Protein AF-A0A383EEL8-F1 (afdb_monomer)

InterPro domains:
  IPR004044 K Homology domain, type 2 [PF07650] (18-89)
  IPR004044 K Homology domain, type 2 [PS50823] (17-86)
  IPR009019 K homology domain superfamily, prokaryotic type [SSF54814] (10-92)
  IPR015946 K homology domain-like, alpha/beta [G3DSA:3.30.300.20] (1-86)
  IPR057258 Small ribosomal subunit protein uS3 [PTHR11760] (10-91)

Nearest PDB structures (foldseek):
  6tmf-assembly1_C  TM=8.949E-01  e=6.338E-09  Thermococcus celer Vu 13 = JCM 8558
  7zag-assembly1_Z  TM=9.336E-01  e=1.938E-08  Pyrococcus abyssi GE5
  6skg-assembly1_Ac  TM=9.085E-01  e=1.395E-08  Thermococcus kodakarensis
  5dgv-assembly2_S3  TM=8.668E-01  e=3.992E-07  Saccharomyces cerevisiae S288C
  8hl5-assembly1_AS3P  TM=8.490E-01  e=6.756E-07  Sulfolobus acidocaldarius DSM 639

Secondary structure (DSSP, 8-state):
--HHHHHHHHHHHHHHHHHHHHHHTGGG-EEEEEEEEETTEEEEEEEES-HHHHH-GGGHHHHHHHHHHHHHH--SSEEEEEEE---------

Sequence (93 aa):
MTQVKNVIKDNYNMMLLNDFLREEIKESGFHRVEVSKTPTGTKITLYVTRPGIVIGRKGAGIKKLTEQVESDFGFKNPQISVEEVGKAELSPS

Solvent-accessible surface area (backbone atoms only — not comparable to full-atom values): 5386 Å² total; per-residue (Å²): 133,62,70,67,60,55,53,53,52,51,52,52,51,52,52,52,50,50,56,51,48,50,63,77,36,45,89,24,43,63,74,51,74,47,79,47,82,48,101,87,24,34,40,36,38,39,31,18,64,34,50,67,65,50,31,33,76,95,45,50,35,45,52,51,52,40,52,50,46,32,70,78,68,65,47,59,64,57,44,79,44,78,42,69,54,70,78,86,83,76,81,80,134

Organism: NCBI:txid408172

Radius of gyration: 14.64 Å; Cα contacts (8 Å, |Δi|>4): 112; chains: 1; bounding box: 34×39×33 Å

pLDDT: mean 82.62, std 11.75, range [33.84, 92.0]

Structure (mmCIF, N/CA/C/O backbone):
data_AF-A0A383EEL8-F1
#
_entry.id   AF-A0A383EEL8-F1
#
loop_
_atom_site.group_PDB
_atom_site.id
_atom_site.type_symbol
_atom_site.label_atom_id
_atom_site.label_alt_id
_atom_site.label_comp_id
_atom_site.label_asym_id
_atom_site.label_entity_id
_atom_site.label_seq_id
_atom_site.pdbx_PDB_ins_code
_atom_site.Cartn_x
_atom_site.Cartn_y
_atom_site.Cartn_z
_atom_site.occupancy
_atom_site.B_iso_or_equiv
_atom_site.auth_seq_id
_atom_site.auth_comp_id
_atom_site.auth_asym_id
_atom_site.auth_atom_id
_atom_site.pdbx_PDB_model_num
ATOM 1 N N . MET A 1 1 ? -23.213 -3.828 20.042 1.00 53.22 1 MET A N 1
ATOM 2 C CA . MET A 1 1 ? -23.115 -4.048 18.580 1.00 53.22 1 MET A CA 1
ATOM 3 C C . MET A 1 1 ? -22.717 -5.497 18.339 1.00 53.22 1 MET A C 1
ATOM 5 O O . MET A 1 1 ? -21.760 -5.947 18.948 1.00 53.22 1 MET A O 1
ATOM 9 N N . THR A 1 2 ? -23.488 -6.244 17.549 1.00 67.56 2 THR A N 1
ATOM 10 C CA . THR A 1 2 ? -23.328 -7.696 17.345 1.00 67.56 2 THR A CA 1
ATOM 11 C C . THR A 1 2 ? -22.048 -8.000 16.562 1.00 67.56 2 THR A C 1
ATOM 13 O O . THR A 1 2 ? -21.862 -7.418 15.495 1.00 67.56 2 THR A O 1
ATOM 16 N N . GLN A 1 3 ? -21.197 -8.915 17.048 1.00 73.44 3 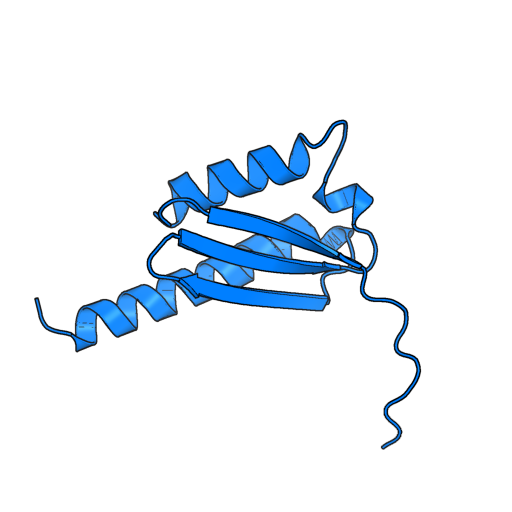GLN A N 1
ATOM 17 C CA . GLN A 1 3 ? -19.925 -9.316 16.409 1.00 73.44 3 GLN A CA 1
ATOM 18 C C . GLN A 1 3 ? -20.061 -9.576 14.899 1.00 73.44 3 GLN A C 1
ATOM 20 O O . GLN A 1 3 ? -19.213 -9.152 14.120 1.00 73.44 3 GLN A O 1
ATOM 25 N N . VAL A 1 4 ? -21.179 -10.172 14.478 1.00 78.25 4 VAL A N 1
ATOM 26 C CA . VAL A 1 4 ? -21.495 -10.459 13.070 1.00 78.25 4 VAL A CA 1
ATOM 27 C C . VAL A 1 4 ? -21.497 -9.200 12.193 1.00 78.25 4 VAL A C 1
ATOM 29 O O . VAL A 1 4 ? -20.961 -9.221 11.089 1.00 78.25 4 VAL A O 1
ATOM 32 N N . LYS A 1 5 ? -22.040 -8.074 12.679 1.00 77.19 5 LYS A N 1
ATOM 33 C CA . LYS A 1 5 ? -22.082 -6.819 11.905 1.00 77.19 5 LYS A CA 1
ATOM 34 C C . LYS A 1 5 ? -20.685 -6.252 11.658 1.00 77.19 5 LYS A C 1
ATOM 36 O O . LYS A 1 5 ? -20.436 -5.713 10.584 1.00 77.19 5 LYS A O 1
ATOM 41 N N . ASN A 1 6 ? -19.782 -6.399 12.626 1.00 79.19 6 ASN A N 1
ATOM 42 C CA . ASN A 1 6 ? -18.404 -5.935 12.486 1.00 79.19 6 ASN A CA 1
ATOM 43 C C . ASN A 1 6 ? -17.638 -6.796 11.478 1.00 79.19 6 ASN A C 1
ATOM 45 O O . ASN A 1 6 ? -16.969 -6.246 10.616 1.00 79.19 6 ASN A O 1
ATOM 49 N N . VAL A 1 7 ? -17.807 -8.122 11.515 1.00 81.81 7 VAL A N 1
ATOM 50 C CA . VAL A 1 7 ? -17.166 -9.035 10.551 1.00 81.81 7 VAL A CA 1
ATOM 51 C C . VAL A 1 7 ? -17.616 -8.745 9.117 1.00 81.81 7 VAL A C 1
ATOM 53 O O . VAL A 1 7 ? -16.789 -8.672 8.212 1.00 81.81 7 VAL A O 1
ATOM 56 N N . ILE A 1 8 ? -18.917 -8.526 8.900 1.00 84.31 8 ILE A N 1
ATOM 57 C CA . ILE A 1 8 ? -19.445 -8.205 7.565 1.00 84.31 8 ILE A CA 1
ATOM 58 C C . ILE A 1 8 ? -18.886 -6.868 7.066 1.00 84.31 8 ILE A C 1
ATOM 60 O O . ILE A 1 8 ? -18.440 -6.781 5.924 1.00 84.31 8 ILE A O 1
ATOM 64 N N . LYS A 1 9 ? -18.871 -5.837 7.921 1.00 83.12 9 LYS A N 1
ATOM 65 C CA . LYS A 1 9 ? -18.324 -4.518 7.574 1.00 83.12 9 LYS A CA 1
ATOM 66 C C . LYS A 1 9 ? -16.832 -4.594 7.241 1.00 83.12 9 LYS A C 1
ATOM 68 O O . LYS A 1 9 ? -16.387 -4.000 6.265 1.00 83.12 9 LYS A O 1
ATOM 73 N N . ASP A 1 10 ? -16.083 -5.363 8.017 1.00 81.06 10 ASP A N 1
ATOM 74 C CA . ASP A 1 10 ? -14.655 -5.570 7.812 1.00 81.06 10 ASP A CA 1
ATOM 75 C C . ASP A 1 10 ? -14.354 -6.272 6.486 1.00 81.06 10 ASP A C 1
ATOM 77 O O . ASP A 1 10 ? -13.453 -5.845 5.764 1.00 81.06 10 ASP A O 1
ATOM 81 N N . ASN A 1 11 ? -15.112 -7.320 6.155 1.00 83.69 11 ASN A N 1
ATOM 82 C CA . ASN A 1 11 ? -14.969 -8.035 4.888 1.00 83.69 11 ASN A CA 1
ATOM 83 C C . ASN A 1 11 ? -15.330 -7.142 3.699 1.00 83.69 11 ASN A C 1
ATOM 85 O O . ASN A 1 11 ? -14.623 -7.140 2.694 1.00 83.69 11 ASN A O 1
ATOM 89 N N . TYR A 1 12 ? -16.394 -6.348 3.831 1.00 86.00 12 TYR A N 1
ATOM 90 C CA . TYR A 1 12 ? -16.806 -5.394 2.808 1.00 86.00 12 TYR A CA 1
ATOM 91 C C . TYR A 1 12 ? -15.721 -4.341 2.544 1.00 86.00 12 TYR A C 1
ATOM 93 O O . TYR A 1 12 ? -15.322 -4.140 1.399 1.00 86.00 12 TYR A O 1
ATOM 101 N N . ASN A 1 13 ? -15.161 -3.743 3.598 1.00 84.25 13 ASN A N 1
ATOM 102 C CA . ASN A 1 13 ? -14.061 -2.785 3.468 1.00 84.25 13 ASN A CA 1
ATOM 103 C C . ASN A 1 13 ? -12.818 -3.417 2.827 1.00 84.25 13 ASN A C 1
ATOM 105 O O . ASN A 1 13 ? -12.138 -2.771 2.036 1.00 84.25 13 ASN A O 1
ATOM 109 N N . MET A 1 14 ? -12.525 -4.680 3.143 1.00 82.75 14 MET A N 1
ATOM 110 C CA . MET A 1 14 ? -11.386 -5.390 2.563 1.00 82.75 14 MET A CA 1
ATOM 111 C C . MET A 1 14 ? -11.584 -5.706 1.075 1.00 82.75 14 MET A C 1
ATOM 113 O O . MET A 1 14 ? -10.621 -5.648 0.312 1.00 82.75 14 MET A O 1
ATOM 117 N N . MET A 1 15 ? -12.821 -5.992 0.656 1.00 86.31 15 MET A N 1
ATOM 118 C CA . MET A 1 15 ? -13.179 -6.159 -0.754 1.00 86.31 15 MET A CA 1
ATOM 119 C C . MET A 1 15 ? -12.999 -4.847 -1.524 1.00 86.31 15 MET A C 1
ATOM 121 O O . MET A 1 15 ? -12.318 -4.827 -2.544 1.00 86.31 15 MET A O 1
ATOM 125 N N . LEU A 1 16 ? -13.529 -3.744 -0.989 1.00 87.25 16 LEU A N 1
ATOM 126 C CA . LEU A 1 16 ? -13.386 -2.423 -1.600 1.00 87.25 16 LEU A CA 1
ATOM 127 C C . LEU A 1 16 ? -11.918 -1.985 -1.697 1.00 87.25 16 LEU A C 1
ATOM 129 O O . LEU A 1 16 ? -11.511 -1.426 -2.711 1.00 87.25 16 LEU A O 1
ATOM 133 N N . LEU A 1 17 ? -11.114 -2.257 -0.662 1.00 86.75 17 LEU A N 1
ATOM 134 C CA . LEU A 1 17 ? -9.684 -1.948 -0.665 1.00 86.75 17 LEU A CA 1
ATOM 135 C C . LEU A 1 17 ? -8.962 -2.716 -1.778 1.00 86.75 17 LEU A C 1
ATOM 137 O O . LEU A 1 17 ? -8.106 -2.157 -2.457 1.00 86.75 17 LEU A O 1
ATOM 141 N N . ASN A 1 18 ? -9.312 -3.990 -1.971 1.00 86.69 18 ASN A N 1
ATOM 142 C CA . ASN A 1 18 ? -8.747 -4.812 -3.037 1.00 86.69 18 ASN A CA 1
ATOM 143 C C . ASN A 1 18 ? -9.039 -4.225 -4.420 1.00 86.69 18 ASN A C 1
ATOM 145 O O . ASN A 1 18 ? -8.118 -4.094 -5.224 1.00 86.69 18 ASN A O 1
ATOM 149 N N . ASP A 1 19 ? -10.292 -3.849 -4.676 1.00 87.81 19 ASP A N 1
ATOM 150 C CA . ASP A 1 19 ? -10.703 -3.270 -5.958 1.00 87.81 19 ASP A CA 1
ATOM 151 C C . ASP A 1 19 ? -10.046 -1.909 -6.204 1.00 87.81 19 ASP A C 1
ATOM 153 O O . ASP A 1 19 ? -9.518 -1.666 -7.290 1.00 87.81 19 ASP A O 1
ATOM 157 N N . PHE A 1 20 ? -10.001 -1.053 -5.181 1.00 89.25 20 PHE A N 1
ATOM 158 C CA . PHE A 1 20 ? -9.328 0.242 -5.252 1.00 89.25 20 PHE A CA 1
ATOM 159 C C . PHE A 1 20 ? -7.845 0.092 -5.597 1.00 89.25 20 PHE A C 1
ATOM 161 O O . PHE A 1 20 ? -7.361 0.697 -6.552 1.00 89.25 20 PHE A O 1
ATOM 168 N N . LEU A 1 21 ? -7.126 -0.756 -4.854 1.00 86.81 21 LEU A N 1
ATOM 169 C CA . LEU A 1 21 ? -5.706 -0.990 -5.096 1.00 86.81 21 LEU A CA 1
ATOM 170 C C . LEU A 1 21 ? -5.496 -1.597 -6.482 1.00 86.81 21 LEU A C 1
ATOM 172 O O . LEU A 1 21 ? -4.647 -1.123 -7.228 1.00 86.81 21 LEU A O 1
ATOM 176 N N . ARG A 1 22 ? -6.290 -2.597 -6.871 1.00 86.12 22 ARG A N 1
ATOM 177 C CA . ARG A 1 22 ? -6.189 -3.224 -8.193 1.00 86.12 22 ARG A CA 1
ATOM 178 C C . ARG A 1 22 ? -6.270 -2.201 -9.328 1.00 86.12 22 ARG A C 1
ATOM 180 O O . ARG A 1 22 ? -5.496 -2.325 -10.276 1.00 86.12 22 ARG A O 1
ATOM 187 N N . GLU A 1 23 ? -7.179 -1.231 -9.252 1.00 88.12 23 GLU A N 1
ATOM 188 C CA . GLU A 1 23 ? -7.310 -0.199 -10.285 1.00 88.12 23 GLU A CA 1
ATOM 189 C C . GLU A 1 23 ? -6.184 0.845 -10.216 1.00 88.12 23 GLU A C 1
ATOM 191 O O . GLU A 1 23 ? -5.575 1.127 -11.246 1.00 88.12 23 GLU A O 1
ATOM 196 N N . GLU A 1 24 ? -5.819 1.340 -9.027 1.00 85.44 24 GLU A N 1
ATOM 197 C CA . GLU A 1 24 ? -4.739 2.334 -8.869 1.00 85.44 24 GLU A CA 1
ATOM 198 C C . GLU A 1 24 ? -3.371 1.806 -9.329 1.00 85.44 24 GLU A C 1
ATOM 200 O 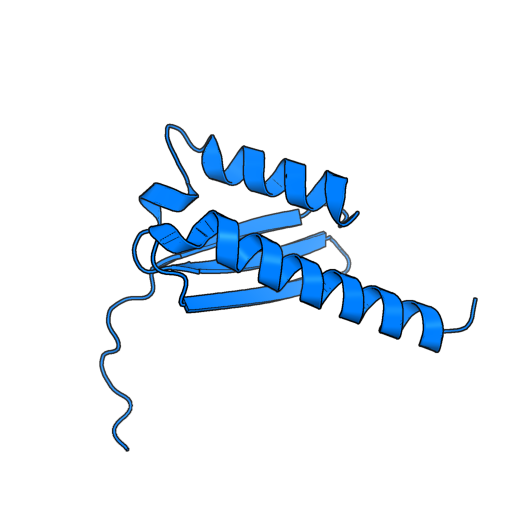O . GLU A 1 24 ? -2.578 2.536 -9.923 1.00 85.44 24 GLU A O 1
ATOM 205 N N . ILE A 1 25 ? -3.072 0.528 -9.071 1.00 84.19 25 ILE A N 1
ATOM 206 C CA . ILE A 1 25 ? -1.769 -0.073 -9.396 1.00 84.19 25 ILE A CA 1
ATOM 207 C C . ILE A 1 25 ? -1.808 -0.996 -10.619 1.00 84.19 25 ILE A C 1
ATOM 209 O O . ILE A 1 25 ? -0.849 -1.729 -10.881 1.00 84.19 25 ILE A O 1
ATOM 213 N N . LYS A 1 26 ? -2.866 -0.912 -11.430 1.00 83.69 26 LYS A N 1
ATOM 214 C CA . LYS A 1 26 ? -3.042 -1.675 -12.677 1.00 83.69 26 LYS A CA 1
ATOM 215 C C . LYS A 1 26 ? -1.853 -1.537 -13.626 1.00 83.69 26 LYS A C 1
ATOM 217 O O . LYS A 1 26 ? -1.339 -2.532 -14.137 1.00 83.69 26 LYS A O 1
ATOM 222 N N . GLU A 1 27 ? -1.345 -0.318 -13.792 1.00 84.19 27 GLU A N 1
ATOM 223 C CA . GLU A 1 27 ? -0.202 -0.032 -14.667 1.00 84.19 27 GLU A CA 1
ATOM 224 C C . GLU A 1 27 ? 1.120 -0.616 -14.145 1.00 84.19 27 GLU A C 1
ATOM 226 O O . GLU A 1 27 ? 2.027 -0.908 -14.923 1.00 84.19 27 GLU A O 1
ATOM 231 N N . SER A 1 28 ? 1.237 -0.866 -12.839 1.00 83.44 28 SER A N 1
ATOM 232 C CA . SER A 1 28 ? 2.442 -1.444 -12.225 1.00 83.44 28 SER A CA 1
ATOM 233 C C . SER A 1 28 ? 2.552 -2.971 -12.372 1.00 83.44 28 SER A C 1
ATOM 235 O O . SER A 1 28 ? 3.554 -3.570 -11.973 1.00 83.44 28 SER A O 1
ATOM 237 N N . GLY A 1 29 ? 1.544 -3.608 -12.976 1.00 85.06 29 GLY A N 1
ATOM 238 C CA . GLY A 1 29 ? 1.438 -5.062 -13.069 1.00 85.06 29 GLY A CA 1
ATOM 239 C C . GLY A 1 29 ? 1.120 -5.670 -11.709 1.00 85.06 29 GLY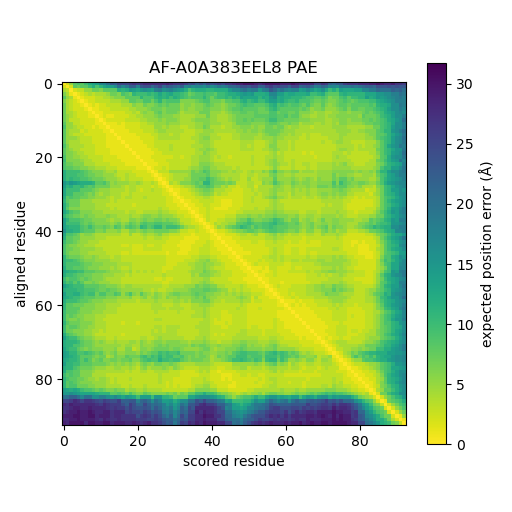 A C 1
ATOM 240 O O . GLY A 1 29 ? 1.947 -6.370 -11.125 1.00 85.06 29 GLY A O 1
ATOM 241 N N . PHE A 1 30 ? -0.073 -5.346 -11.205 1.00 86.44 30 PHE A N 1
ATOM 242 C CA . PHE A 1 30 ? -0.649 -5.926 -9.997 1.00 86.44 30 PHE A CA 1
ATOM 243 C C . PHE A 1 30 ? -0.672 -7.456 -10.072 1.00 86.44 30 PHE A C 1
ATOM 245 O O . PHE A 1 30 ? -1.190 -8.021 -11.035 1.00 86.44 30 PHE A O 1
ATOM 252 N N . HIS A 1 31 ? -0.156 -8.120 -9.036 1.00 87.44 31 HIS A N 1
ATOM 253 C CA . HIS A 1 31 ? -0.238 -9.572 -8.907 1.00 87.44 31 HIS A CA 1
ATOM 254 C C . HIS A 1 31 ? -1.173 -9.988 -7.774 1.00 87.44 31 HIS A C 1
ATOM 256 O O . HIS A 1 31 ? -2.143 -10.713 -7.996 1.00 87.44 31 HIS A O 1
ATOM 262 N N . ARG A 1 32 ? -0.882 -9.526 -6.555 1.00 86.62 32 ARG A N 1
ATOM 263 C CA . ARG A 1 32 ? -1.667 -9.830 -5.357 1.00 86.62 32 ARG A CA 1
ATOM 264 C C . ARG A 1 32 ? -1.496 -8.731 -4.311 1.00 86.62 32 ARG A C 1
ATOM 266 O O . ARG A 1 32 ? -0.495 -8.015 -4.302 1.00 86.62 32 ARG A O 1
ATOM 273 N N . VAL A 1 33 ? -2.456 -8.639 -3.400 1.00 88.62 33 VAL A N 1
ATOM 274 C CA . VAL A 1 33 ? -2.346 -7.837 -2.180 1.00 88.62 33 VAL A CA 1
ATOM 275 C C . VAL A 1 33 ? -2.546 -8.741 -0.977 1.00 88.62 33 VAL A C 1
ATOM 277 O O . VAL A 1 33 ? -3.464 -9.559 -0.948 1.00 88.62 33 VAL A O 1
ATOM 280 N N . GLU A 1 34 ? -1.681 -8.588 0.014 1.00 89.12 34 GLU A N 1
ATOM 281 C CA . GLU A 1 34 ? -1.815 -9.250 1.302 1.00 89.12 34 GLU A CA 1
ATOM 282 C C . GLU A 1 34 ? -2.109 -8.200 2.370 1.00 89.12 34 GLU A C 1
ATOM 284 O O . GLU A 1 34 ? -1.362 -7.234 2.527 1.00 89.12 34 GLU A O 1
ATOM 289 N N . VAL A 1 35 ? -3.211 -8.379 3.095 1.00 87.94 35 VAL A N 1
ATOM 290 C CA . VAL A 1 35 ? -3.629 -7.472 4.167 1.00 87.94 35 VAL A CA 1
ATOM 291 C C . VAL A 1 35 ? -3.549 -8.225 5.485 1.00 87.94 35 VAL A C 1
ATOM 293 O O . VAL A 1 35 ? -4.306 -9.163 5.723 1.00 87.94 35 VAL A O 1
ATOM 296 N N . SER A 1 36 ? -2.640 -7.797 6.355 1.00 86.94 36 SER A N 1
ATOM 297 C CA . SER A 1 36 ? -2.472 -8.337 7.699 1.00 86.94 36 SER A CA 1
ATOM 298 C C . SER A 1 36 ? -2.921 -7.306 8.727 1.00 86.94 36 SER A C 1
ATOM 300 O O . SER A 1 36 ? -2.315 -6.244 8.896 1.00 86.94 36 SER A O 1
ATOM 302 N N . LYS A 1 37 ? -4.026 -7.607 9.412 1.00 83.00 37 LYS A N 1
ATOM 303 C CA . LYS A 1 37 ? -4.529 -6.791 10.519 1.00 83.00 37 LYS A CA 1
ATOM 304 C C . LYS A 1 37 ? -3.785 -7.183 11.789 1.00 83.00 37 LYS A C 1
ATOM 306 O O . LYS A 1 37 ? -3.941 -8.297 12.283 1.00 83.00 37 LYS A O 1
ATOM 311 N N . THR A 1 38 ? -3.010 -6.256 12.335 1.00 82.31 38 THR A N 1
ATOM 312 C CA . THR A 1 38 ? -2.354 -6.414 13.637 1.00 82.31 38 THR A CA 1
ATOM 313 C C . THR A 1 38 ? -3.007 -5.483 14.662 1.00 82.31 38 THR A C 1
ATOM 315 O O . THR A 1 38 ? -3.601 -4.473 14.276 1.00 82.31 38 THR A O 1
ATOM 318 N N . PRO A 1 39 ? -2.891 -5.756 15.973 1.00 80.50 39 PRO A N 1
ATOM 319 C CA . PRO A 1 39 ? -3.383 -4.837 17.003 1.00 80.50 39 PRO A CA 1
ATOM 320 C C . PRO A 1 39 ? -2.777 -3.425 16.911 1.00 80.50 39 PRO A C 1
ATOM 322 O O . PRO A 1 39 ? -3.411 -2.456 17.319 1.00 80.50 39 PRO A O 1
ATOM 325 N N . THR A 1 40 ? -1.563 -3.307 16.365 1.00 81.50 40 THR A N 1
ATOM 326 C CA . THR A 1 40 ? -0.821 -2.045 16.221 1.00 81.50 40 THR A CA 1
ATOM 327 C C . THR A 1 40 ? -1.225 -1.249 14.972 1.00 81.50 40 THR A C 1
ATOM 329 O O . THR A 1 40 ? -1.069 -0.028 14.944 1.00 81.50 40 THR A O 1
ATOM 332 N N . GLY A 1 41 ? -1.759 -1.915 13.946 1.00 84.69 41 GLY A N 1
ATOM 333 C CA . GLY A 1 41 ? -2.136 -1.295 12.677 1.00 84.69 41 GLY A CA 1
ATOM 334 C C . GLY A 1 41 ? -2.392 -2.312 11.568 1.00 84.69 41 GLY A C 1
ATOM 335 O O . GLY A 1 41 ? -2.304 -3.527 11.767 1.00 84.69 41 GLY A O 1
ATOM 336 N N . THR A 1 42 ? -2.707 -1.820 10.374 1.00 86.44 42 THR A N 1
ATOM 337 C CA . THR A 1 42 ? -2.952 -2.680 9.204 1.00 86.44 42 THR A CA 1
ATOM 338 C C . THR A 1 42 ? -1.738 -2.658 8.290 1.00 86.44 42 THR A C 1
ATOM 340 O O . THR A 1 42 ? -1.393 -1.611 7.752 1.00 86.44 42 THR A O 1
ATOM 343 N N . LYS A 1 43 ? -1.093 -3.808 8.096 1.00 89.56 43 LYS A N 1
ATOM 344 C CA . LYS A 1 43 ? 0.004 -3.954 7.139 1.00 89.56 43 LYS A CA 1
ATOM 345 C C . LYS A 1 43 ? -0.556 -4.424 5.801 1.00 89.56 43 LYS A C 1
ATOM 347 O O . LYS A 1 43 ? -1.222 -5.453 5.742 1.00 89.56 43 LYS A O 1
ATOM 352 N N . ILE A 1 44 ? -0.283 -3.676 4.741 1.00 90.19 44 ILE A N 1
ATOM 353 C CA . ILE A 1 44 ? -0.714 -3.963 3.373 1.00 90.19 44 ILE A CA 1
ATOM 354 C C . ILE A 1 44 ? 0.543 -4.197 2.542 1.00 90.19 44 ILE A C 1
ATOM 356 O O . ILE A 1 44 ? 1.366 -3.298 2.395 1.00 90.19 44 ILE A O 1
ATOM 360 N N . THR A 1 45 ? 0.694 -5.398 2.000 1.00 91.25 45 THR A N 1
ATOM 361 C CA . THR A 1 45 ? 1.827 -5.763 1.146 1.00 91.25 45 THR A CA 1
ATOM 362 C C . THR A 1 45 ? 1.337 -5.901 -0.288 1.00 91.25 45 THR A C 1
ATOM 364 O O . THR A 1 45 ? 0.512 -6.764 -0.595 1.00 91.25 45 THR A O 1
ATOM 367 N N . LEU A 1 46 ? 1.815 -5.015 -1.158 1.00 90.62 46 LEU A N 1
ATOM 368 C CA . LEU A 1 46 ? 1.494 -4.975 -2.578 1.00 90.62 46 LEU A CA 1
ATOM 369 C C . LEU A 1 46 ? 2.560 -5.738 -3.348 1.00 90.62 46 LEU A C 1
ATOM 371 O O . LEU A 1 46 ? 3.727 -5.366 -3.318 1.00 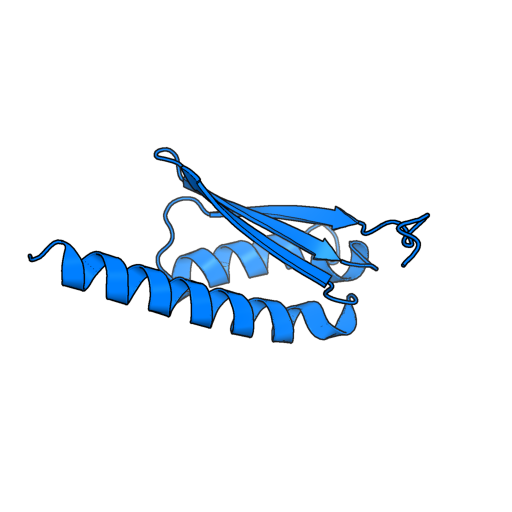90.62 46 LEU A O 1
ATOM 375 N N . TYR A 1 47 ? 2.144 -6.769 -4.067 1.00 90.69 47 TYR A N 1
ATOM 376 C CA . TYR A 1 47 ? 3.023 -7.548 -4.922 1.00 90.69 47 TYR A CA 1
ATOM 377 C C . TYR A 1 47 ? 2.819 -7.109 -6.367 1.00 90.69 47 TYR A C 1
ATOM 379 O O . TYR A 1 47 ? 1.736 -7.294 -6.935 1.00 90.69 47 TYR A O 1
ATOM 387 N N . VAL A 1 48 ? 3.854 -6.509 -6.949 1.00 90.25 48 VAL A N 1
ATOM 388 C CA . VAL A 1 48 ? 3.792 -5.888 -8.277 1.00 90.25 48 VAL A CA 1
ATOM 389 C C . VAL A 1 48 ? 5.020 -6.217 -9.110 1.00 90.25 48 VAL A C 1
ATOM 391 O O . VAL A 1 48 ? 6.094 -6.467 -8.579 1.00 90.25 48 VAL A O 1
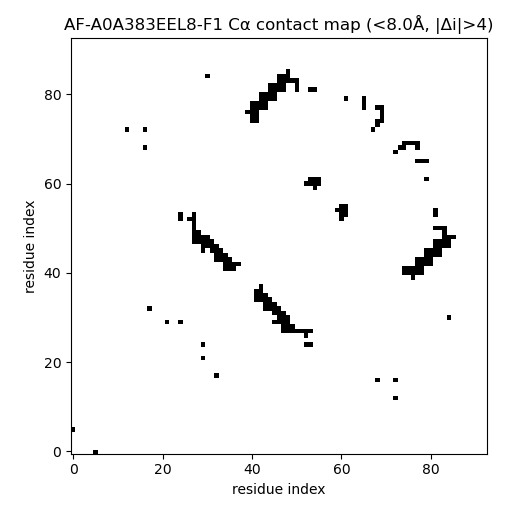ATOM 394 N N . THR A 1 49 ? 4.884 -6.183 -10.433 1.00 89.00 49 THR A N 1
ATOM 395 C CA . THR A 1 49 ? 6.035 -6.373 -11.339 1.00 89.00 49 THR A CA 1
ATOM 396 C C . THR A 1 49 ? 6.927 -5.136 -11.449 1.00 89.00 49 THR A C 1
ATOM 398 O O . THR A 1 49 ? 8.103 -5.246 -11.772 1.00 89.00 49 THR A O 1
ATOM 401 N N . ARG A 1 50 ? 6.371 -3.937 -11.227 1.00 89.75 50 ARG A N 1
ATOM 402 C CA . ARG A 1 50 ? 7.068 -2.655 -11.400 1.00 89.75 50 ARG A CA 1
ATOM 403 C C . ARG A 1 50 ? 6.877 -1.767 -10.164 1.00 89.75 50 ARG A C 1
ATOM 405 O O . ARG A 1 50 ? 6.051 -0.850 -10.199 1.00 89.75 50 ARG A O 1
ATOM 412 N N . PRO A 1 51 ? 7.646 -1.981 -9.079 1.00 90.31 51 PRO A N 1
ATOM 413 C CA . PRO A 1 51 ? 7.476 -1.248 -7.820 1.00 90.31 51 PRO A CA 1
ATOM 414 C C . PRO A 1 51 ? 7.696 0.263 -7.963 1.00 90.31 51 PRO A C 1
ATOM 416 O O . PRO A 1 51 ? 7.028 1.054 -7.299 1.00 90.31 51 PRO A O 1
ATOM 419 N N . GLY A 1 52 ? 8.571 0.689 -8.882 1.00 89.50 52 GLY A N 1
ATOM 420 C CA . GLY A 1 52 ? 8.858 2.108 -9.115 1.00 89.50 52 GLY A CA 1
ATOM 421 C C . GLY A 1 52 ? 7.632 2.944 -9.508 1.00 89.50 52 GLY A C 1
ATOM 422 O O . GLY A 1 52 ? 7.559 4.117 -9.142 1.00 89.50 52 GLY A O 1
ATOM 423 N N . ILE A 1 53 ? 6.649 2.346 -10.194 1.00 88.94 53 ILE A N 1
ATOM 424 C CA . ILE A 1 53 ? 5.399 3.030 -10.570 1.00 88.94 53 ILE A CA 1
ATOM 425 C C . ILE A 1 53 ? 4.538 3.284 -9.325 1.00 88.94 53 ILE A C 1
ATOM 427 O O . ILE A 1 53 ? 4.026 4.386 -9.154 1.00 88.94 53 ILE A O 1
ATOM 431 N N . VAL A 1 54 ? 4.446 2.302 -8.422 1.00 89.62 54 VAL A N 1
ATOM 432 C CA . VAL A 1 54 ? 3.653 2.394 -7.182 1.00 89.62 54 VAL A CA 1
ATOM 433 C C . VAL A 1 54 ? 4.272 3.376 -6.188 1.00 89.62 54 VAL A C 1
ATOM 435 O O . VAL A 1 54 ? 3.579 4.190 -5.582 1.00 89.62 54 VAL A O 1
ATOM 438 N N . ILE A 1 55 ? 5.596 3.328 -6.022 1.00 90.44 55 ILE A N 1
ATOM 439 C CA . ILE A 1 55 ? 6.317 4.221 -5.105 1.00 90.44 55 ILE A CA 1
ATOM 440 C C . ILE A 1 55 ? 6.234 5.673 -5.602 1.00 90.44 55 ILE A C 1
ATOM 442 O O . ILE A 1 55 ? 6.077 6.606 -4.807 1.00 90.44 55 ILE A O 1
ATOM 446 N N . GLY A 1 56 ? 6.304 5.868 -6.921 1.00 89.00 56 GLY A N 1
ATOM 447 C CA . GLY A 1 56 ? 6.294 7.179 -7.555 1.00 89.00 56 GLY A CA 1
ATOM 448 C C . GLY A 1 56 ? 7.566 7.990 -7.279 1.00 89.00 56 GLY A C 1
ATOM 449 O O . GLY A 1 56 ? 8.536 7.536 -6.667 1.00 89.00 56 GLY A O 1
ATOM 450 N N . ARG A 1 57 ? 7.587 9.246 -7.738 1.00 91.50 57 ARG A N 1
ATOM 451 C CA . ARG A 1 57 ? 8.756 10.126 -7.572 1.00 91.50 57 ARG A CA 1
ATOM 452 C C . ARG A 1 57 ? 8.953 10.475 -6.096 1.00 91.50 57 ARG A C 1
ATOM 454 O O . ARG A 1 57 ? 8.048 11.021 -5.473 1.00 91.50 57 ARG A O 1
ATOM 461 N N . LYS A 1 58 ? 10.144 10.198 -5.551 1.00 90.38 58 LYS A N 1
ATOM 462 C CA . LYS A 1 58 ? 10.510 10.476 -4.144 1.00 90.38 58 LYS A CA 1
ATOM 463 C C . LYS A 1 58 ? 9.535 9.874 -3.109 1.00 90.38 58 LYS A C 1
ATOM 465 O O . LYS A 1 58 ? 9.384 10.433 -2.029 1.00 90.38 58 LYS A O 1
ATOM 470 N N . GLY A 1 59 ? 8.847 8.775 -3.435 1.00 89.38 59 GLY A N 1
ATOM 471 C CA . GLY A 1 59 ? 7.864 8.161 -2.533 1.00 89.38 59 GLY A CA 1
ATOM 472 C C . GLY A 1 59 ? 6.514 8.887 -2.459 1.00 89.38 59 GLY A C 1
ATOM 473 O O . GLY A 1 59 ? 5.716 8.606 -1.570 1.00 89.38 59 GLY A O 1
ATOM 474 N N . ALA A 1 60 ? 6.231 9.825 -3.370 1.00 92.00 60 ALA A N 1
ATOM 475 C CA . ALA A 1 60 ? 4.954 10.539 -3.378 1.00 92.00 60 ALA A CA 1
ATOM 476 C C . ALA A 1 60 ? 3.753 9.618 -3.659 1.00 92.00 60 ALA A C 1
ATOM 478 O O . ALA A 1 60 ? 2.679 9.845 -3.109 1.00 92.00 60 ALA A O 1
ATOM 479 N N . GLY A 1 61 ? 3.936 8.578 -4.481 1.00 90.38 61 GLY A N 1
ATOM 480 C CA . GLY A 1 61 ? 2.877 7.627 -4.827 1.00 90.38 61 GLY A CA 1
ATOM 481 C C . GLY A 1 61 ? 2.437 6.816 -3.614 1.00 90.38 61 GLY A C 1
ATOM 482 O O . GLY A 1 61 ? 1.267 6.846 -3.247 1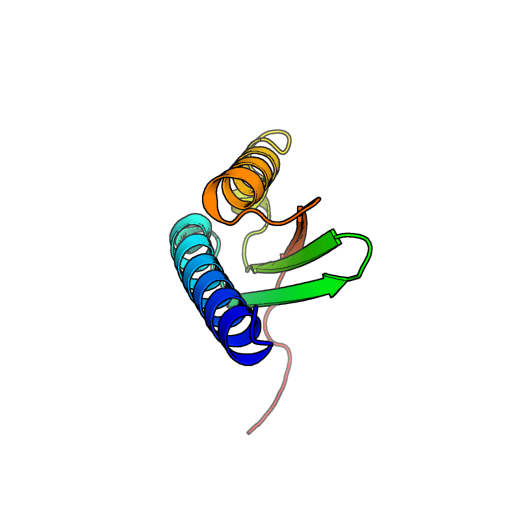.00 90.38 61 GLY A O 1
ATOM 483 N N . ILE A 1 62 ? 3.392 6.189 -2.918 1.00 90.31 62 ILE A N 1
ATOM 484 C CA . ILE A 1 62 ? 3.085 5.366 -1.739 1.00 90.31 62 ILE A CA 1
ATOM 485 C C . ILE A 1 62 ? 2.511 6.190 -0.582 1.00 90.31 62 ILE A C 1
ATOM 487 O O . ILE A 1 62 ? 1.616 5.723 0.122 1.00 90.31 62 ILE A O 1
ATOM 491 N N . LYS A 1 63 ? 2.973 7.437 -0.411 1.00 91.25 63 LYS A N 1
ATOM 492 C CA . LYS A 1 63 ? 2.435 8.346 0.606 1.00 91.25 63 LYS A CA 1
ATOM 493 C C . LYS A 1 63 ? 0.974 8.695 0.318 1.00 91.25 63 LYS A C 1
ATOM 495 O O . LYS A 1 63 ? 0.141 8.554 1.205 1.00 91.25 63 LYS A O 1
ATOM 500 N N . LYS A 1 64 ? 0.662 9.062 -0.929 1.00 90.94 64 LYS A N 1
ATOM 501 C CA . LYS A 1 64 ? -0.710 9.347 -1.364 1.00 90.94 64 LYS A CA 1
ATOM 502 C C . LYS A 1 64 ? -1.615 8.123 -1.191 1.00 90.94 64 LYS A C 1
ATOM 504 O O . LYS A 1 64 ? -2.703 8.250 -0.643 1.00 90.94 64 LYS A O 1
ATOM 509 N N . LEU A 1 65 ? -1.138 6.939 -1.585 1.00 89.00 65 LEU A N 1
ATOM 510 C CA . LEU A 1 65 ? -1.874 5.685 -1.411 1.00 89.00 65 LEU A CA 1
ATOM 511 C C . LEU A 1 65 ? -2.187 5.426 0.071 1.00 89.00 65 LEU A C 1
ATOM 513 O O . LEU A 1 65 ? -3.296 5.039 0.414 1.00 89.00 65 LEU A O 1
ATOM 517 N N . THR A 1 66 ? -1.217 5.675 0.954 1.00 89.56 66 THR A N 1
ATOM 518 C CA . THR A 1 66 ? -1.377 5.500 2.406 1.00 89.56 66 THR A CA 1
ATOM 519 C C . THR A 1 66 ? -2.426 6.461 2.972 1.00 89.56 66 THR A C 1
ATOM 521 O O . THR A 1 66 ? -3.311 6.022 3.701 1.00 89.56 66 THR A O 1
ATOM 524 N N . GLU A 1 67 ? -2.381 7.740 2.583 1.00 89.69 67 GLU A N 1
ATOM 525 C CA . GLU A 1 67 ? -3.360 8.761 2.991 1.00 89.69 67 GLU A CA 1
ATOM 526 C C . GLU A 1 67 ? -4.780 8.434 2.493 1.00 89.69 67 GLU A C 1
ATOM 528 O O . GLU A 1 67 ? -5.741 8.546 3.252 1.00 89.69 67 GLU A O 1
ATOM 533 N N . GLN A 1 68 ? -4.923 7.972 1.246 1.00 89.00 68 GLN A N 1
ATOM 534 C CA . GLN A 1 68 ? -6.216 7.547 0.694 1.00 89.00 68 GLN A CA 1
ATOM 535 C C . GLN A 1 68 ? -6.767 6.321 1.425 1.00 89.00 68 GLN A C 1
ATOM 537 O O . GLN A 1 68 ? -7.944 6.282 1.772 1.00 89.00 68 GLN A O 1
ATOM 542 N N . VAL A 1 69 ? -5.917 5.333 1.719 1.00 87.69 69 VAL A N 1
ATOM 543 C CA . VAL A 1 69 ? -6.333 4.133 2.454 1.00 87.69 69 VAL A CA 1
ATOM 544 C C . VAL A 1 69 ? -6.777 4.470 3.882 1.00 87.69 69 VAL A C 1
ATOM 546 O O . VAL A 1 69 ? -7.748 3.898 4.382 1.00 87.69 69 VAL A O 1
ATOM 549 N N . GLU A 1 70 ? -6.094 5.403 4.543 1.00 86.81 70 GLU A N 1
ATOM 550 C CA . GLU A 1 70 ? -6.475 5.883 5.872 1.00 86.81 70 GLU A CA 1
ATOM 551 C C . GLU A 1 70 ? -7.814 6.637 5.844 1.00 86.81 70 GLU A C 1
ATOM 553 O O . GLU A 1 70 ? -8.712 6.317 6.626 1.00 86.81 70 GLU A O 1
ATOM 558 N N . SER A 1 71 ? -7.967 7.586 4.913 1.00 85.38 71 SER A N 1
ATOM 559 C CA . SER A 1 71 ? -9.162 8.427 4.763 1.00 85.38 71 SER A CA 1
ATOM 560 C C . SER A 1 71 ? -10.404 7.626 4.364 1.00 85.38 71 SER A C 1
ATOM 562 O O . SER A 1 71 ? -11.442 7.715 5.021 1.00 85.38 71 SER A O 1
ATOM 564 N N . ASP A 1 72 ? -10.303 6.821 3.306 1.00 83.31 72 ASP A N 1
ATOM 565 C CA . ASP A 1 72 ? -11.480 6.261 2.633 1.00 83.31 72 ASP A CA 1
ATOM 566 C C . ASP A 1 72 ? -11.962 4.963 3.293 1.00 83.31 72 ASP A C 1
ATOM 568 O O . ASP A 1 72 ? -13.151 4.640 3.263 1.00 83.31 72 ASP A O 1
ATOM 572 N N . PHE A 1 73 ? -11.053 4.226 3.939 1.00 80.12 73 PHE A N 1
ATOM 573 C CA . PHE A 1 73 ? -11.354 2.923 4.537 1.00 80.12 73 PHE A CA 1
ATOM 574 C C . PHE A 1 73 ? -11.281 2.923 6.069 1.00 80.12 73 PHE A C 1
ATOM 576 O O . PHE A 1 73 ? -11.726 1.960 6.704 1.00 80.12 73 PHE A O 1
ATOM 583 N N . GLY A 1 74 ? -10.759 3.992 6.680 1.00 74.25 74 GLY A N 1
ATOM 584 C CA . GLY A 1 74 ? -10.706 4.160 8.133 1.00 74.25 74 GLY A CA 1
ATOM 585 C C . GLY A 1 74 ? -9.767 3.181 8.839 1.00 74.25 74 GLY A C 1
ATOM 586 O O . GLY A 1 74 ? -9.978 2.860 10.014 1.00 74.25 74 GLY A O 1
ATOM 587 N N . PHE A 1 75 ? -8.754 2.660 8.139 1.00 78.44 75 PHE A N 1
ATOM 588 C CA . PHE A 1 75 ? -7.738 1.818 8.765 1.00 78.44 75 PHE A CA 1
ATOM 589 C C . PHE A 1 75 ? -6.857 2.664 9.683 1.00 78.44 75 PHE A C 1
ATOM 591 O O . PHE A 1 75 ? -6.333 3.694 9.280 1.00 78.44 75 PHE A O 1
ATOM 598 N N . LYS A 1 76 ? -6.658 2.210 10.924 1.00 73.00 76 LYS A N 1
ATOM 599 C CA . LYS A 1 76 ? -5.723 2.859 11.850 1.00 73.00 76 LYS A CA 1
A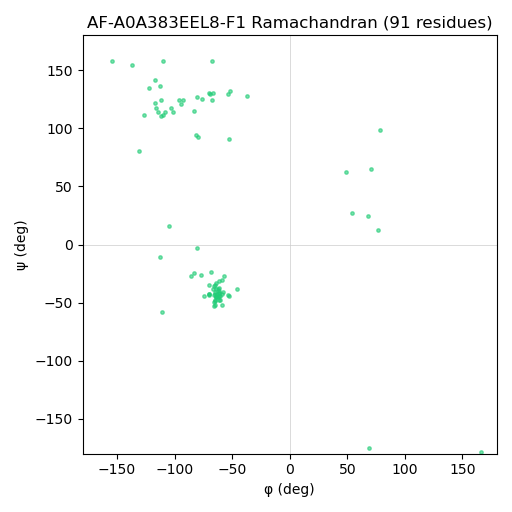TOM 600 C C . LYS A 1 76 ? -4.290 2.495 11.472 1.00 73.00 76 LYS A C 1
ATOM 602 O O . LYS A 1 76 ? -3.965 1.306 11.430 1.00 73.00 76 LYS A O 1
ATOM 607 N N . ASN A 1 77 ? -3.454 3.510 11.252 1.00 81.88 77 ASN A N 1
ATOM 608 C CA . ASN A 1 77 ? -2.028 3.382 10.936 1.00 81.88 77 ASN A CA 1
ATOM 609 C C . ASN A 1 77 ? -1.748 2.364 9.809 1.00 81.88 77 ASN A C 1
ATOM 611 O O . ASN A 1 77 ? -1.107 1.336 10.066 1.00 81.88 77 ASN A O 1
ATOM 615 N N . PRO A 1 78 ? -2.254 2.583 8.580 1.00 87.38 78 PRO A N 1
ATOM 616 C CA . PRO A 1 78 ? -1.954 1.689 7.474 1.00 87.38 78 PRO A CA 1
ATOM 617 C C . PRO A 1 78 ? -0.465 1.778 7.118 1.00 87.38 78 PRO A C 1
ATOM 619 O O . PRO A 1 78 ? 0.089 2.858 6.935 1.00 87.38 78 PRO A O 1
ATOM 622 N N . GLN A 1 79 ? 0.191 0.627 7.016 1.00 89.75 79 GLN A N 1
ATOM 623 C CA . GLN A 1 79 ? 1.570 0.515 6.552 1.00 89.75 79 GLN A CA 1
ATOM 624 C C . GLN A 1 79 ? 1.576 -0.196 5.210 1.00 89.75 79 GLN A C 1
ATOM 626 O O . GLN A 1 79 ? 1.298 -1.393 5.144 1.00 89.75 79 GLN A O 1
ATOM 631 N N . ILE A 1 80 ? 1.899 0.538 4.148 1.00 90.44 80 ILE A N 1
ATOM 632 C CA . ILE A 1 80 ? 1.966 -0.010 2.796 1.00 90.44 80 ILE A CA 1
ATOM 633 C C . ILE A 1 80 ? 3.415 -0.373 2.478 1.00 90.44 80 ILE A C 1
ATOM 635 O O . ILE A 1 80 ? 4.318 0.454 2.584 1.00 90.44 80 ILE A O 1
ATOM 639 N N . SER A 1 81 ? 3.639 -1.628 2.110 1.00 90.38 81 SER A N 1
ATOM 640 C CA . SER A 1 81 ? 4.916 -2.156 1.628 1.00 90.38 81 SER A CA 1
ATOM 641 C C . SER A 1 81 ? 4.737 -2.641 0.195 1.00 90.38 81 SER 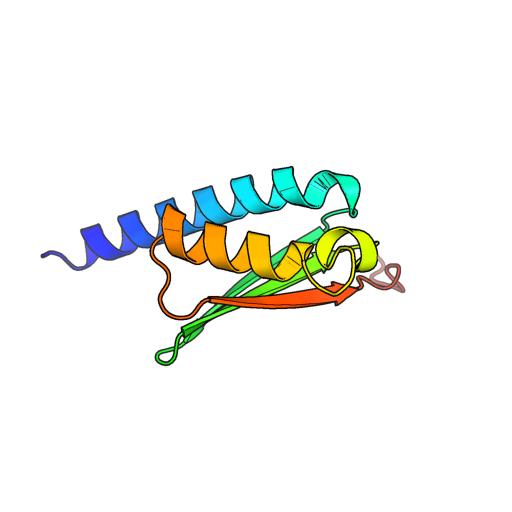A C 1
ATOM 643 O O . SER A 1 81 ? 3.693 -3.196 -0.140 1.00 90.38 81 SER A O 1
ATOM 645 N N . VAL A 1 82 ? 5.736 -2.419 -0.655 1.00 90.69 82 VAL A N 1
ATOM 646 C CA . VAL A 1 82 ? 5.708 -2.844 -2.058 1.00 90.69 82 VAL A CA 1
ATOM 647 C C . VAL A 1 82 ? 6.822 -3.854 -2.262 1.00 90.69 82 VAL A C 1
ATOM 649 O O . VAL A 1 82 ? 7.984 -3.541 -2.025 1.00 90.69 82 VAL A O 1
ATOM 652 N N . GLU A 1 83 ? 6.447 -5.046 -2.700 1.00 90.50 83 GLU A N 1
ATOM 653 C CA . GLU A 1 83 ? 7.337 -6.160 -2.997 1.00 90.50 83 GLU A CA 1
ATOM 654 C C . GLU A 1 83 ? 7.311 -6.431 -4.499 1.00 90.50 83 GLU A C 1
ATOM 656 O O . GLU A 1 83 ? 6.252 -6.434 -5.141 1.00 90.50 83 GLU A O 1
ATOM 661 N N . GLU A 1 84 ? 8.489 -6.658 -5.070 1.00 88.50 84 GLU A N 1
ATOM 662 C CA . GLU A 1 84 ? 8.602 -7.024 -6.473 1.00 88.50 84 GLU A CA 1
ATOM 663 C C . GLU A 1 84 ? 8.307 -8.512 -6.645 1.00 88.50 84 GLU A C 1
ATOM 665 O O . GLU A 1 84 ? 8.920 -9.372 -6.010 1.00 88.50 84 GLU A O 1
ATOM 670 N N . VAL A 1 85 ? 7.373 -8.831 -7.536 1.00 83.44 85 VAL A N 1
ATOM 671 C CA . VAL A 1 85 ? 7.171 -10.212 -7.966 1.00 83.44 85 VAL A CA 1
ATOM 672 C C . VAL A 1 85 ? 8.245 -10.520 -8.991 1.00 83.44 85 VAL A C 1
ATOM 674 O O . VAL A 1 85 ? 8.080 -10.262 -10.184 1.00 83.44 85 VAL A O 1
ATOM 677 N N . GLY A 1 86 ? 9.357 -11.073 -8.506 1.00 65.62 86 GLY A N 1
ATOM 678 C CA . GLY A 1 86 ? 10.326 -11.739 -9.361 1.00 65.62 86 GLY A CA 1
ATOM 679 C C . GLY A 1 86 ? 9.595 -12.769 -10.218 1.00 65.62 86 GLY A C 1
ATOM 680 O O . GLY A 1 86 ? 8.746 -13.511 -9.719 1.00 65.62 86 GLY A O 1
ATOM 681 N N . LYS A 1 87 ? 9.878 -12.750 -11.523 1.00 54.31 87 LYS A N 1
ATOM 682 C CA . LYS A 1 87 ? 9.368 -13.696 -12.520 1.00 54.31 87 LYS A CA 1
ATOM 683 C C . LYS A 1 87 ? 9.283 -15.092 -11.897 1.00 54.31 87 LYS A C 1
ATOM 685 O O . LYS A 1 87 ? 10.256 -15.539 -11.301 1.00 54.31 87 LYS A O 1
ATOM 690 N N . ALA A 1 88 ? 8.115 -15.721 -12.011 1.00 52.50 88 ALA A N 1
ATOM 691 C CA . ALA A 1 88 ? 7.840 -17.059 -11.511 1.00 52.50 88 ALA A CA 1
ATOM 692 C C . ALA A 1 88 ? 8.890 -18.061 -12.015 1.00 52.50 88 ALA A C 1
ATOM 694 O O . ALA A 1 88 ? 8.732 -18.669 -13.070 1.00 52.50 88 ALA A O 1
ATOM 695 N N . GLU A 1 89 ? 9.959 -18.244 -11.255 1.00 46.91 89 GLU A N 1
ATOM 696 C CA . GLU A 1 89 ? 10.792 -19.427 -11.344 1.00 46.91 89 GLU A CA 1
ATOM 697 C C . GLU A 1 89 ? 10.064 -20.502 -10.521 1.00 46.91 89 GLU A C 1
ATOM 699 O O . GLU A 1 89 ? 10.199 -20.587 -9.305 1.00 46.91 89 GLU A O 1
ATOM 704 N N . LEU A 1 90 ? 9.257 -21.294 -11.238 1.00 50.06 90 LEU A N 1
ATOM 705 C CA . LEU A 1 90 ? 8.878 -22.679 -10.928 1.00 50.06 90 LEU A CA 1
ATOM 706 C C . LEU A 1 90 ? 7.797 -22.919 -9.851 1.00 50.06 90 LEU A C 1
ATOM 708 O O . LEU A 1 90 ? 8.056 -23.125 -8.669 1.00 50.06 90 LEU A O 1
ATOM 712 N N . SER A 1 91 ? 6.569 -23.140 -10.316 1.00 33.84 91 SER A N 1
ATOM 713 C CA . SER A 1 91 ? 5.839 -24.347 -9.908 1.00 33.84 91 SER A CA 1
ATOM 714 C C . SER A 1 91 ? 5.380 -25.059 -11.181 1.00 33.84 91 SER A C 1
ATOM 716 O O . SER A 1 91 ? 4.582 -24.483 -11.925 1.00 33.84 91 SER A O 1
ATOM 718 N N . PRO A 1 92 ? 5.941 -26.241 -11.507 1.00 54.84 92 PRO A N 1
ATOM 719 C CA . PRO A 1 92 ? 5.379 -27.081 -12.547 1.00 54.84 92 PRO A CA 1
ATOM 720 C C . PRO A 1 92 ? 4.016 -27.606 -12.080 1.00 54.84 92 PRO A C 1
ATOM 722 O O . PRO A 1 92 ? 3.711 -27.598 -10.888 1.00 54.84 92 PRO A O 1
ATOM 725 N N . SER A 1 93 ? 3.220 -27.982 -13.074 1.00 42.44 93 SER A N 1
ATOM 726 C CA . SER A 1 93 ? 1.858 -28.518 -13.015 1.00 42.44 93 SER A CA 1
ATOM 727 C C . SER A 1 93 ? 1.561 -29.475 -11.864 1.00 42.44 93 SER A C 1
ATOM 729 O O . SER A 1 93 ? 2.443 -30.297 -11.535 1.00 42.44 93 SER A O 1
#

Foldseek 3Di:
DDPVVVVVLVVVLVVVLQVVCCVLCVVQAWDDWDWDQDPQWIEIETEGQHVCSCCDDPSPNVVVSQVCSCPVSVTDPYHYHYDYDDPDPDDDD

Mean predicted align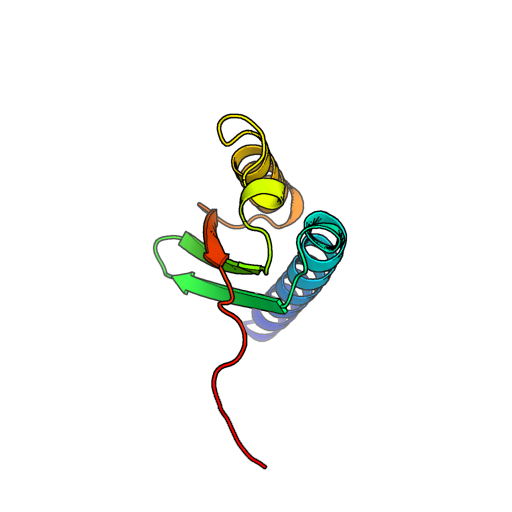ed error: 6.94 Å